Protein AF-A0AAW0LD97-F1 (afdb_monomer_lite)

Secondary structure (DSSP, 8-state):
--TTTTSTT-TTTTTS-HHHHHHHHHHHGGGTTTTTTGGGHHHHHHHHHHHHHHHHHHH--PPPPPPP----

Sequence (72 aa):
MFSNRNSLEAHAKGFWDYHSFISAAAHYQPHGFGITYINQSFFGAKEVAAFLAHVGTKTSFQTPPPPPMKKA

Organism: Quercus suber (NCBI:txid58331)

Structure (mmCIF, N/CA/C/O backbone):
data_AF-A0AAW0LD97-F1
#
_entry.id   AF-A0AAW0LD97-F1
#
loop_
_atom_site.group_PDB
_atom_site.id
_atom_site.type_symbol
_atom_site.label_atom_id
_atom_site.label_alt_id
_atom_site.label_comp_id
_atom_site.label_asym_id
_atom_site.label_entity_id
_atom_site.label_seq_id
_atom_site.pdbx_PDB_ins_code
_atom_site.Cartn_x
_atom_site.Cartn_y
_atom_site.Cartn_z
_atom_site.occupancy
_atom_site.B_iso_or_equiv
_atom_site.auth_seq_id
_atom_site.auth_comp_id
_atom_site.auth_asym_id
_atom_site.auth_atom_id
_atom_site.pdbx_PDB_model_num
ATOM 1 N N . MET A 1 1 ? 2.367 2.412 10.883 1.00 65.12 1 MET A N 1
ATOM 2 C CA . MET A 1 1 ? 1.473 3.188 9.993 1.00 65.12 1 MET A CA 1
ATOM 3 C C . MET A 1 1 ? -0.014 2.999 10.297 1.00 65.12 1 MET A C 1
ATOM 5 O O . MET A 1 1 ? -0.731 3.974 10.168 1.00 65.12 1 MET A O 1
ATOM 9 N N . PHE A 1 2 ? -0.489 1.836 10.764 1.00 70.06 2 PHE A N 1
ATOM 10 C CA . PHE A 1 2 ? -1.918 1.629 11.063 1.00 70.06 2 PHE A CA 1
ATOM 11 C C . PHE A 1 2 ? -2.154 0.993 12.441 1.00 70.06 2 PHE A C 1
ATOM 13 O O . PHE A 1 2 ? -2.625 -0.136 12.539 1.00 70.06 2 PHE A O 1
ATOM 20 N N . SER A 1 3 ? -1.801 1.695 13.517 1.00 74.75 3 SER A N 1
ATOM 21 C CA . SER A 1 3 ? -1.835 1.124 14.875 1.00 74.75 3 SER A CA 1
ATOM 22 C C . SER A 1 3 ? -3.253 0.811 15.375 1.00 74.75 3 SER A C 1
ATOM 24 O O . SER A 1 3 ? -3.429 -0.123 16.147 1.00 74.75 3 SER A O 1
ATOM 26 N N . ASN A 1 4 ? -4.270 1.519 14.865 1.00 74.31 4 ASN A N 1
ATOM 27 C CA . ASN A 1 4 ? -5.668 1.373 15.292 1.00 74.31 4 ASN A CA 1
ATOM 28 C C . ASN A 1 4 ? -6.559 0.636 14.274 1.00 74.31 4 ASN A C 1
ATOM 30 O O . ASN A 1 4 ? -7.766 0.565 14.464 1.00 74.31 4 ASN A O 1
ATOM 34 N N . ARG A 1 5 ? -6.001 0.047 13.200 1.00 70.12 5 ARG A N 1
ATOM 35 C CA . ARG A 1 5 ? -6.809 -0.628 12.152 1.00 70.12 5 ARG A CA 1
ATOM 36 C C . ARG A 1 5 ? -7.653 -1.802 12.653 1.00 70.12 5 ARG A C 1
ATOM 38 O O . ARG A 1 5 ? -8.597 -2.199 11.984 1.00 70.12 5 ARG A O 1
ATOM 45 N N . ASN A 1 6 ? -7.278 -2.366 13.800 1.00 72.69 6 ASN A N 1
ATOM 46 C CA . ASN A 1 6 ? -7.939 -3.508 14.423 1.00 72.69 6 ASN A CA 1
ATOM 47 C C . ASN A 1 6 ? -8.577 -3.155 15.778 1.00 72.69 6 ASN A C 1
ATOM 49 O O . ASN A 1 6 ? -8.915 -4.068 16.537 1.00 72.69 6 ASN A O 1
ATOM 53 N N . SER A 1 7 ? -8.709 -1.863 16.109 1.00 77.81 7 SER A N 1
ATOM 54 C CA . SER A 1 7 ? -9.408 -1.453 17.328 1.00 77.81 7 SER A CA 1
ATOM 55 C C . SER A 1 7 ? -10.891 -1.842 17.244 1.00 77.81 7 SER A C 1
ATOM 57 O O . SER A 1 7 ? -11.408 -2.144 16.166 1.00 77.81 7 SER A O 1
ATOM 59 N N . LEU A 1 8 ? -11.574 -1.915 18.388 1.00 72.75 8 LEU A N 1
ATOM 60 C CA . LEU A 1 8 ? -12.999 -2.279 18.439 1.00 72.75 8 LEU A CA 1
ATOM 61 C C . LEU A 1 8 ? -13.882 -1.270 17.696 1.00 72.75 8 LEU A C 1
ATOM 63 O O . LEU A 1 8 ? -14.931 -1.630 17.177 1.00 72.75 8 LEU A O 1
ATOM 67 N N . GLU A 1 9 ? -13.419 -0.032 17.614 1.00 74.19 9 GLU A N 1
ATOM 68 C CA . GLU A 1 9 ? -14.075 1.097 16.968 1.00 74.19 9 GLU A CA 1
ATOM 69 C C . GLU A 1 9 ? -13.879 1.087 15.442 1.00 74.19 9 GLU A C 1
ATOM 71 O O . GLU A 1 9 ? -14.532 1.846 14.729 1.00 74.19 9 GLU A O 1
ATOM 76 N N . ALA A 1 10 ? -12.994 0.232 14.915 1.00 74.31 10 ALA A N 1
ATOM 77 C CA . ALA A 1 10 ? -12.740 0.143 13.487 1.00 74.31 10 ALA A CA 1
ATOM 78 C C . ALA A 1 10 ? -13.823 -0.684 12.774 1.00 74.31 10 ALA A C 1
ATOM 80 O O . ALA A 1 10 ? -13.956 -1.885 13.010 1.00 74.31 10 ALA A O 1
ATOM 81 N N . HIS A 1 11 ? -14.534 -0.085 11.810 1.00 73.25 11 HIS A N 1
ATOM 82 C CA . HIS A 1 11 ? -15.558 -0.805 11.026 1.00 73.25 11 HIS A CA 1
ATOM 83 C C . HIS A 1 11 ? -14.988 -1.948 10.165 1.00 73.25 11 HIS A C 1
ATOM 85 O O . HIS A 1 11 ? -15.737 -2.820 9.740 1.00 73.25 11 HIS A O 1
ATOM 91 N N . ALA A 1 12 ? -13.679 -1.954 9.892 1.00 78.25 12 ALA A N 1
ATOM 92 C CA . ALA A 1 12 ? -13.001 -2.947 9.054 1.00 78.25 12 ALA A CA 1
ATOM 93 C C . ALA A 1 12 ? -11.927 -3.729 9.836 1.00 78.25 12 ALA A C 1
ATOM 95 O O . ALA A 1 12 ? -10.822 -3.970 9.339 1.00 78.25 12 ALA A O 1
ATOM 96 N N . LYS A 1 13 ? -12.228 -4.095 11.089 1.00 74.06 13 LYS A N 1
ATOM 97 C CA . LYS A 1 13 ? -11.325 -4.878 11.942 1.00 74.06 13 LYS A CA 1
ATOM 98 C C . LYS A 1 13 ? -10.936 -6.196 11.261 1.00 74.06 13 LYS A C 1
ATOM 100 O O . LYS A 1 13 ? -11.793 -6.952 10.820 1.00 74.06 13 LYS A O 1
ATOM 105 N N . GLY A 1 14 ? -9.635 -6.475 11.183 1.00 76.62 14 GLY A N 1
ATOM 106 C CA . GLY A 1 14 ? -9.095 -7.692 10.566 1.00 76.62 14 GLY A CA 1
ATOM 107 C C . GLY A 1 14 ? -9.047 -7.682 9.034 1.00 76.62 14 GLY A C 1
ATOM 108 O O . GLY A 1 14 ? -8.446 -8.580 8.457 1.00 76.62 14 GLY A O 1
ATOM 109 N N . PHE A 1 15 ? -9.613 -6.669 8.369 1.00 80.31 15 PHE A N 1
ATOM 110 C CA . PHE A 1 15 ? -9.602 -6.567 6.905 1.00 80.31 15 PHE A CA 1
ATOM 111 C C . PHE A 1 15 ? -8.228 -6.146 6.360 1.00 80.31 15 PHE A C 1
ATOM 113 O O . PHE A 1 15 ? -7.742 -6.677 5.363 1.00 80.31 15 PHE A O 1
ATOM 120 N N . TRP A 1 16 ? -7.576 -5.196 7.035 1.00 80.38 16 TRP A N 1
ATOM 121 C CA . TRP A 1 16 ? -6.287 -4.638 6.624 1.00 80.38 16 TRP A CA 1
ATOM 122 C C . TRP A 1 16 ? -5.111 -5.498 7.106 1.00 80.38 16 TRP A C 1
ATOM 124 O O . TRP A 1 16 ? -4.392 -5.120 8.036 1.00 80.38 16 TRP A O 1
ATOM 134 N N . ASP A 1 17 ? -4.914 -6.650 6.468 1.00 86.12 17 ASP A N 1
ATOM 135 C CA . ASP A 1 17 ? -3.807 -7.572 6.738 1.00 86.12 17 ASP A CA 1
ATOM 136 C C . ASP A 1 17 ? -2.557 -7.303 5.869 1.00 86.12 17 ASP A C 1
ATOM 138 O O . ASP A 1 17 ? -2.642 -6.834 4.732 1.00 86.12 17 ASP A O 1
ATOM 142 N N . TYR A 1 18 ? -1.373 -7.589 6.420 1.00 86.44 18 TYR A N 1
ATOM 143 C CA . TYR A 1 18 ? -0.100 -7.389 5.724 1.00 86.44 18 TYR A CA 1
ATOM 144 C C . TYR A 1 18 ? 0.098 -8.376 4.567 1.00 86.44 18 TYR A C 1
ATOM 146 O O . TYR A 1 18 ? 0.519 -7.962 3.489 1.00 86.44 18 TYR A O 1
ATOM 154 N N . HIS A 1 19 ? -0.228 -9.656 4.756 1.00 91.25 19 HIS A N 1
ATOM 155 C CA . HIS A 1 19 ? -0.076 -10.671 3.715 1.00 91.25 19 HIS A CA 1
ATOM 156 C C . HIS A 1 19 ? -1.011 -10.390 2.534 1.00 91.25 19 HIS A C 1
ATOM 158 O O . HIS A 1 19 ? -0.591 -10.471 1.377 1.00 91.25 19 HIS A O 1
ATOM 164 N N . SER A 1 20 ? -2.248 -9.969 2.816 1.00 90.19 20 SER A N 1
ATOM 165 C CA . SER A 1 20 ? -3.192 -9.510 1.788 1.00 90.19 20 SER A CA 1
ATOM 166 C C . SER A 1 20 ? -2.647 -8.318 0.996 1.00 90.19 20 SER A C 1
ATOM 168 O O . SER A 1 20 ? -2.735 -8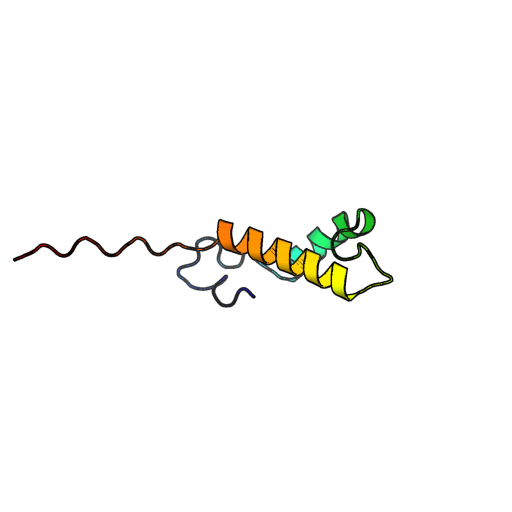.304 -0.231 1.00 90.19 20 SER A O 1
ATOM 170 N N . PHE A 1 21 ? -2.025 -7.343 1.671 1.00 90.38 21 PHE A N 1
ATOM 171 C CA . PHE A 1 21 ? -1.395 -6.202 1.002 1.00 90.38 21 PHE A CA 1
ATOM 172 C C . PHE A 1 21 ? -0.227 -6.625 0.101 1.00 90.38 21 PHE A C 1
ATOM 174 O O . PHE A 1 21 ? -0.170 -6.194 -1.047 1.00 90.38 21 PHE A O 1
ATOM 181 N N . ILE A 1 22 ? 0.677 -7.486 0.580 1.00 92.25 22 ILE A N 1
ATOM 182 C CA . ILE A 1 22 ? 1.816 -7.965 -0.220 1.00 92.25 22 ILE A CA 1
ATOM 183 C C . ILE A 1 22 ? 1.348 -8.788 -1.422 1.00 92.25 22 ILE A C 1
ATOM 185 O O . ILE A 1 22 ? 1.849 -8.586 -2.525 1.00 92.25 22 ILE A O 1
ATOM 189 N N . SER A 1 23 ? 0.349 -9.654 -1.235 1.00 94.19 23 SER A N 1
ATOM 190 C CA . SER A 1 23 ? -0.230 -10.452 -2.322 1.00 94.19 23 SER A CA 1
ATOM 191 C C . SER A 1 23 ? -0.817 -9.555 -3.416 1.00 94.19 23 SER A C 1
ATOM 193 O O . SER A 1 23 ? -0.535 -9.746 -4.595 1.00 94.19 23 SER A O 1
ATOM 195 N N . ALA A 1 24 ? -1.571 -8.519 -3.032 1.00 91.56 24 ALA A N 1
ATOM 196 C CA . ALA A 1 24 ? -2.107 -7.544 -3.977 1.00 91.56 24 ALA A CA 1
ATOM 197 C C . ALA A 1 24 ? -0.998 -6.716 -4.651 1.00 91.56 24 ALA A C 1
ATOM 199 O O . ALA A 1 24 ? -1.020 -6.536 -5.866 1.00 91.56 24 ALA A O 1
ATOM 200 N N . ALA A 1 25 ? -0.007 -6.246 -3.887 1.00 91.56 25 ALA A N 1
ATOM 201 C CA . ALA A 1 25 ? 1.116 -5.470 -4.406 1.00 91.56 25 ALA A CA 1
ATOM 202 C C . ALA A 1 25 ? 1.923 -6.258 -5.448 1.00 91.56 25 ALA A C 1
ATOM 204 O O . ALA A 1 25 ? 2.281 -5.694 -6.480 1.00 91.56 25 ALA A O 1
ATOM 205 N N . ALA A 1 26 ? 2.142 -7.559 -5.232 1.00 92.44 26 ALA A N 1
ATOM 206 C CA . ALA A 1 26 ? 2.885 -8.426 -6.145 1.00 92.44 26 ALA A CA 1
ATOM 207 C C . ALA A 1 26 ? 2.285 -8.472 -7.561 1.00 92.44 26 ALA A C 1
ATOM 209 O O . ALA A 1 26 ? 3.028 -8.521 -8.539 1.00 92.44 26 ALA A O 1
ATOM 210 N N . HIS A 1 27 ? 0.960 -8.368 -7.700 1.00 95.31 27 HIS A N 1
ATOM 211 C CA . HIS A 1 27 ? 0.311 -8.284 -9.014 1.00 95.31 27 HIS A CA 1
ATOM 212 C C . HIS A 1 27 ? 0.639 -6.984 -9.771 1.00 95.31 27 HIS A C 1
ATOM 214 O O . HIS A 1 27 ? 0.668 -6.969 -11.003 1.00 95.31 27 HIS A O 1
ATOM 220 N N . TYR A 1 28 ? 0.918 -5.894 -9.051 1.00 91.38 28 TYR A N 1
ATOM 221 C CA . TYR A 1 28 ? 1.204 -4.577 -9.628 1.00 91.38 28 TYR A CA 1
ATOM 222 C C . TYR A 1 28 ? 2.692 -4.214 -9.630 1.00 91.38 28 TYR A C 1
ATOM 224 O O . TYR A 1 28 ? 3.078 -3.262 -10.306 1.00 91.38 28 TYR A O 1
ATOM 232 N N . GLN A 1 29 ? 3.548 -4.994 -8.966 1.00 89.31 29 GLN A N 1
ATOM 233 C CA . GLN A 1 29 ? 5.000 -4.833 -9.047 1.00 89.31 29 GLN A CA 1
ATOM 234 C C . GLN A 1 29 ? 5.529 -4.880 -10.493 1.00 89.31 29 GLN A C 1
ATOM 236 O O . GLN A 1 29 ? 6.274 -3.970 -10.843 1.00 89.31 29 GLN A O 1
ATOM 241 N N . PRO A 1 30 ? 5.119 -5.812 -11.385 1.00 89.25 30 PRO A N 1
ATOM 242 C CA . PRO A 1 30 ? 5.549 -5.799 -12.792 1.00 89.25 30 PRO A CA 1
ATOM 243 C C . PRO A 1 30 ? 5.174 -4.516 -13.546 1.00 89.25 30 PRO A C 1
ATOM 245 O O . PRO A 1 30 ? 5.793 -4.185 -14.553 1.00 89.25 30 PRO A O 1
ATOM 248 N N . HIS A 1 31 ? 4.174 -3.790 -13.044 1.00 88.69 31 HIS A N 1
ATOM 249 C CA . HIS A 1 31 ? 3.696 -2.519 -13.584 1.00 88.69 31 HIS A CA 1
ATOM 250 C C . HIS A 1 31 ? 4.359 -1.299 -12.913 1.00 88.69 31 HIS A C 1
ATOM 252 O O . HIS A 1 31 ? 4.040 -0.167 -13.263 1.00 88.69 31 HIS A O 1
ATOM 258 N N . GLY A 1 32 ? 5.272 -1.515 -11.958 1.00 87.00 32 GLY A N 1
ATOM 259 C CA . GLY A 1 32 ? 6.058 -0.476 -11.292 1.00 87.00 32 GLY A CA 1
ATOM 260 C C . GLY A 1 32 ? 5.697 -0.219 -9.828 1.00 87.00 32 GLY A C 1
ATOM 261 O O . GLY A 1 32 ? 6.456 0.464 -9.142 1.00 87.00 32 GLY A O 1
ATOM 262 N N . PHE A 1 33 ? 4.606 -0.777 -9.298 1.00 89.50 33 PHE A N 1
ATOM 263 C CA . PHE A 1 33 ? 4.165 -0.441 -7.940 1.00 89.50 33 PHE A CA 1
ATOM 264 C C . PHE A 1 33 ? 5.228 -0.781 -6.884 1.00 89.50 33 PHE A C 1
ATOM 266 O O . PHE A 1 33 ? 5.588 -1.946 -6.700 1.00 89.50 33 PHE A O 1
ATOM 273 N N . GLY A 1 34 ? 5.748 0.239 -6.198 1.00 83.50 34 GLY A N 1
ATOM 274 C CA . GLY A 1 34 ? 6.753 0.100 -5.140 1.00 83.50 34 GLY A CA 1
ATOM 275 C C . GLY A 1 34 ? 8.152 -0.306 -5.618 1.00 83.50 34 GLY A C 1
ATOM 276 O O . GLY A 1 34 ? 9.054 -0.441 -4.791 1.00 83.50 34 GLY A O 1
ATOM 277 N N . ILE A 1 35 ? 8.354 -0.482 -6.929 1.00 81.94 35 ILE A N 1
ATOM 278 C CA . ILE A 1 35 ? 9.654 -0.805 -7.544 1.00 81.94 35 ILE A CA 1
ATOM 279 C C . ILE A 1 35 ? 10.071 0.197 -8.628 1.00 81.94 35 ILE A C 1
ATOM 281 O O . ILE A 1 35 ? 11.160 0.072 -9.197 1.00 81.94 35 ILE A O 1
ATOM 285 N N . THR A 1 36 ? 9.223 1.187 -8.933 1.00 71.50 36 THR A N 1
ATOM 286 C CA . THR A 1 36 ? 9.565 2.254 -9.875 1.00 71.50 36 THR A CA 1
ATOM 287 C C . THR A 1 36 ? 10.829 2.951 -9.374 1.00 71.50 36 THR A C 1
ATOM 289 O O . THR A 1 36 ? 10.955 3.267 -8.190 1.00 71.50 36 THR A O 1
ATOM 292 N N . TYR A 1 37 ? 11.781 3.175 -10.283 1.00 64.00 37 TYR A N 1
ATOM 293 C CA . TYR A 1 37 ? 13.109 3.715 -9.976 1.00 64.00 37 TYR A CA 1
ATOM 294 C C . TYR A 1 37 ? 13.983 2.775 -9.125 1.00 64.00 37 TYR A C 1
ATOM 296 O O . TYR A 1 37 ? 14.628 3.227 -8.186 1.00 64.00 37 TYR A O 1
ATOM 304 N N . ILE A 1 38 ? 14.068 1.482 -9.470 1.00 60.41 38 ILE A N 1
ATOM 305 C CA . ILE A 1 38 ? 14.867 0.459 -8.753 1.00 60.41 38 ILE A CA 1
ATOM 306 C C . ILE A 1 38 ? 16.340 0.861 -8.498 1.00 60.41 38 ILE A C 1
ATOM 308 O O . ILE A 1 38 ? 16.918 0.483 -7.483 1.00 60.41 38 ILE A O 1
ATOM 312 N N . ASN A 1 39 ? 16.922 1.708 -9.359 1.00 62.12 39 ASN A N 1
ATOM 313 C CA . ASN A 1 39 ? 18.268 2.282 -9.187 1.00 62.12 39 ASN A CA 1
ATOM 314 C C . ASN A 1 39 ? 18.338 3.400 -8.120 1.00 62.12 39 ASN A C 1
ATOM 316 O O . ASN A 1 39 ? 19.408 3.939 -7.849 1.00 62.12 39 ASN A O 1
ATOM 320 N N . GLN A 1 40 ? 17.204 3.768 -7.521 1.00 61.09 40 GLN A N 1
ATOM 321 C CA . GLN A 1 40 ? 17.035 4.761 -6.462 1.00 61.09 40 GLN A CA 1
ATOM 322 C C . GLN A 1 40 ? 15.965 4.282 -5.462 1.00 61.09 40 GLN A C 1
ATOM 324 O O . GLN A 1 40 ? 14.898 4.881 -5.339 1.00 61.09 40 GLN A O 1
ATOM 329 N N . SER A 1 41 ? 16.275 3.211 -4.718 1.00 62.88 41 SER A N 1
ATOM 330 C CA . SER A 1 41 ? 15.429 2.551 -3.694 1.00 62.88 41 SER A CA 1
ATOM 331 C C . SER A 1 41 ? 14.594 3.500 -2.803 1.00 62.88 41 SER A C 1
ATOM 333 O O . SER A 1 41 ? 13.453 3.206 -2.444 1.00 62.88 41 SER A O 1
ATOM 335 N N . PHE A 1 42 ? 15.102 4.704 -2.521 1.00 67.19 42 PHE A N 1
ATOM 336 C CA . PHE A 1 42 ? 14.386 5.761 -1.800 1.00 67.19 42 PHE A CA 1
ATOM 337 C C . PHE A 1 42 ? 13.050 6.198 -2.444 1.00 67.19 42 PHE A C 1
ATOM 339 O O . PHE A 1 42 ? 12.138 6.621 -1.733 1.00 67.19 42 PHE A O 1
ATOM 346 N N . PHE A 1 43 ? 12.897 6.121 -3.769 1.00 74.56 43 PHE A N 1
ATOM 347 C CA . PHE A 1 43 ? 11.675 6.547 -4.462 1.00 74.56 43 PHE A CA 1
ATOM 348 C C . PHE A 1 43 ? 10.551 5.506 -4.413 1.00 74.56 43 PHE A C 1
ATOM 350 O O . PHE A 1 43 ? 9.405 5.902 -4.202 1.00 74.56 43 PHE A O 1
ATOM 357 N N . GLY A 1 44 ? 10.864 4.207 -4.470 1.00 80.44 44 GLY A N 1
ATOM 358 C CA . GLY A 1 44 ? 9.865 3.144 -4.285 1.00 80.44 44 GLY A CA 1
ATOM 359 C C . GLY A 1 44 ? 9.236 3.175 -2.886 1.00 80.44 44 GLY A C 1
ATOM 360 O O . GLY A 1 44 ? 8.018 3.095 -2.735 1.00 80.44 44 GLY A O 1
ATOM 361 N N . ALA A 1 45 ? 10.041 3.424 -1.845 1.00 85.56 45 ALA A N 1
ATOM 362 C CA . ALA A 1 45 ? 9.526 3.592 -0.483 1.00 85.56 45 ALA A CA 1
ATOM 363 C C . ALA A 1 45 ? 8.607 4.823 -0.340 1.00 85.56 45 ALA A C 1
ATOM 365 O O . ALA A 1 45 ? 7.607 4.771 0.380 1.00 85.56 45 ALA A O 1
ATOM 366 N N . LYS A 1 46 ? 8.915 5.925 -1.042 1.00 86.50 46 LYS A N 1
ATOM 367 C CA . LYS A 1 46 ? 8.070 7.131 -1.060 1.00 86.50 46 LYS A CA 1
ATOM 368 C C . LYS A 1 46 ? 6.729 6.889 -1.749 1.00 86.50 46 LYS A C 1
ATOM 370 O O . LYS A 1 46 ? 5.717 7.371 -1.247 1.00 86.50 46 LYS A O 1
ATOM 375 N N . GLU A 1 47 ? 6.709 6.134 -2.846 1.00 88.19 47 GLU A N 1
ATOM 376 C CA . GLU A 1 47 ? 5.472 5.736 -3.529 1.00 88.19 47 GLU A CA 1
ATOM 377 C C . GLU A 1 47 ? 4.548 4.960 -2.579 1.00 88.19 47 GLU A C 1
ATOM 379 O O . GLU A 1 47 ? 3.395 5.347 -2.375 1.00 88.19 47 GLU A O 1
ATOM 384 N N . VAL A 1 48 ? 5.080 3.925 -1.918 1.00 88.88 48 VAL A N 1
ATOM 385 C CA . VAL A 1 48 ? 4.319 3.115 -0.955 1.00 88.88 48 VAL A CA 1
ATOM 386 C C . VAL A 1 48 ? 3.829 3.971 0.215 1.00 88.88 48 VAL A C 1
ATOM 388 O O . VAL A 1 48 ? 2.670 3.864 0.613 1.00 88.88 48 VAL A O 1
ATOM 391 N N . ALA A 1 49 ? 4.666 4.866 0.746 1.00 89.19 49 ALA A N 1
ATOM 392 C CA . ALA A 1 49 ? 4.270 5.762 1.829 1.00 89.19 49 ALA A CA 1
ATOM 393 C C . ALA A 1 49 ? 3.135 6.716 1.417 1.00 89.19 49 ALA A C 1
ATOM 395 O O . ALA A 1 49 ? 2.176 6.882 2.172 1.00 89.19 49 ALA A O 1
ATOM 396 N N . ALA A 1 50 ? 3.213 7.311 0.223 1.00 90.31 50 ALA A N 1
ATOM 397 C CA . ALA A 1 50 ? 2.182 8.205 -0.299 1.00 90.31 50 ALA A CA 1
ATOM 398 C C . ALA A 1 50 ? 0.858 7.464 -0.539 1.00 90.31 50 ALA A C 1
ATOM 400 O O . ALA A 1 50 ? -0.203 7.951 -0.141 1.00 90.31 50 ALA A O 1
ATOM 401 N N . PHE A 1 51 ? 0.921 6.261 -1.117 1.00 91.06 51 PHE A N 1
ATOM 402 C CA . PHE A 1 51 ? -0.242 5.398 -1.308 1.00 91.06 51 PHE A CA 1
ATOM 403 C C . PHE A 1 51 ? -0.915 5.058 0.026 1.00 91.06 51 PHE A C 1
ATOM 405 O O . PHE A 1 51 ? -2.115 5.280 0.192 1.00 91.06 51 PHE A O 1
ATOM 412 N N . LEU A 1 52 ? -0.148 4.573 1.007 1.00 90.38 52 LEU A N 1
ATOM 413 C CA . LEU A 1 52 ? -0.689 4.185 2.310 1.00 90.38 52 LEU A CA 1
ATOM 414 C C . LEU A 1 52 ? -1.247 5.383 3.087 1.00 90.38 52 LEU A C 1
ATOM 416 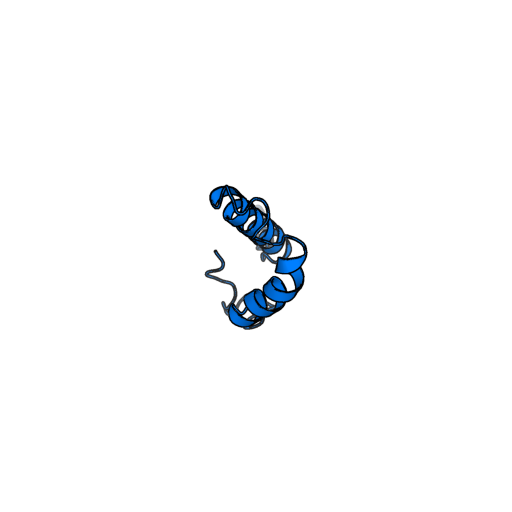O O . LEU A 1 52 ? -2.289 5.251 3.725 1.00 90.38 52 LEU A O 1
ATOM 420 N N . ALA A 1 53 ? -0.608 6.553 3.010 1.00 88.81 53 ALA A N 1
ATOM 421 C CA . ALA A 1 53 ? -1.137 7.776 3.608 1.00 88.81 53 ALA A CA 1
ATOM 422 C C . ALA A 1 53 ? -2.476 8.180 2.971 1.00 88.81 53 ALA A C 1
ATOM 424 O O . ALA A 1 53 ? -3.429 8.487 3.684 1.00 88.81 53 ALA A O 1
ATOM 425 N N . HIS A 1 54 ? -2.577 8.125 1.641 1.00 90.00 54 HIS A N 1
ATOM 426 C CA . HIS A 1 54 ? -3.802 8.454 0.916 1.00 90.00 54 HIS A CA 1
ATOM 427 C C . HIS A 1 54 ? -4.955 7.482 1.203 1.00 90.00 54 HIS A C 1
ATOM 429 O O . HIS A 1 54 ? -6.092 7.901 1.411 1.00 90.00 54 HIS A O 1
ATOM 435 N N . VAL A 1 55 ? -4.678 6.178 1.224 1.00 88.94 55 VAL A N 1
ATOM 436 C CA . VAL A 1 55 ? -5.679 5.173 1.607 1.00 88.94 55 VAL A CA 1
ATOM 437 C C . VAL A 1 55 ? -6.100 5.393 3.058 1.00 88.94 55 VAL A C 1
ATOM 439 O O . VAL A 1 55 ? -7.293 5.437 3.348 1.00 88.94 55 VAL A O 1
ATOM 442 N N . GLY A 1 56 ? -5.131 5.626 3.947 1.00 84.38 56 GLY A N 1
ATOM 443 C CA . GLY A 1 56 ? -5.370 5.866 5.363 1.00 84.38 56 GLY A CA 1
ATOM 444 C C . GLY A 1 56 ? -6.292 7.050 5.640 1.00 84.38 56 GLY A C 1
ATOM 445 O O . GLY A 1 56 ? -7.163 6.924 6.495 1.00 84.38 56 GLY A O 1
ATOM 446 N N . THR A 1 57 ? -6.178 8.165 4.908 1.00 84.44 57 THR A N 1
ATOM 447 C CA . THR A 1 57 ? -7.101 9.303 5.079 1.00 84.44 57 THR A CA 1
ATOM 448 C C . THR A 1 57 ? -8.528 8.967 4.655 1.00 84.44 57 THR A C 1
ATOM 450 O O . THR A 1 57 ? -9.467 9.399 5.318 1.00 84.44 57 THR A O 1
ATOM 453 N N . LYS A 1 58 ? -8.711 8.162 3.602 1.00 83.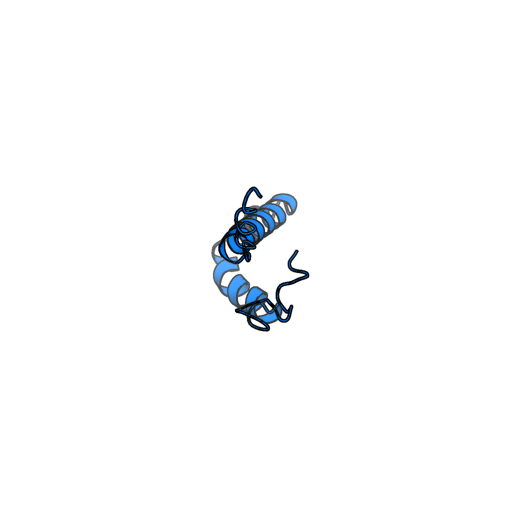06 58 LYS A N 1
ATOM 454 C CA . LYS A 1 58 ? -10.040 7.729 3.134 1.00 83.06 58 LYS A CA 1
ATOM 455 C C . LYS A 1 58 ? -10.699 6.687 4.032 1.00 83.06 58 LYS A C 1
ATOM 457 O O . LYS A 1 58 ? -11.919 6.578 4.032 1.00 83.06 58 LYS A O 1
ATOM 462 N N . THR A 1 59 ? -9.909 5.918 4.775 1.00 79.06 59 THR A N 1
ATOM 463 C CA . THR A 1 59 ? -10.401 4.863 5.674 1.00 79.06 59 THR A CA 1
ATOM 464 C C . THR A 1 59 ? -10.348 5.261 7.147 1.00 79.06 59 THR A C 1
ATOM 466 O O . THR A 1 59 ? -10.648 4.441 8.012 1.00 79.06 59 THR A O 1
ATOM 469 N N . SER A 1 60 ? -9.910 6.484 7.453 1.00 74.06 60 SER A N 1
ATOM 470 C CA . SER A 1 60 ? -9.839 6.982 8.823 1.00 74.06 60 SER A CA 1
ATOM 471 C C . SER A 1 60 ? -11.239 7.257 9.354 1.00 74.06 60 SER A C 1
ATOM 473 O O . SER A 1 60 ? -12.059 7.884 8.686 1.00 74.06 60 SER A O 1
ATOM 475 N N . PHE A 1 61 ? -11.483 6.877 10.605 1.00 64.25 61 PHE A N 1
ATOM 476 C CA . PHE A 1 61 ? -12.614 7.402 11.357 1.00 64.25 61 PHE A CA 1
ATOM 477 C C . PHE A 1 61 ? -12.351 8.873 11.663 1.00 64.25 61 PHE A C 1
ATOM 479 O O . PHE A 1 61 ? -11.413 9.198 12.391 1.00 64.25 61 PHE A O 1
ATOM 486 N N . GLN A 1 62 ? -13.158 9.774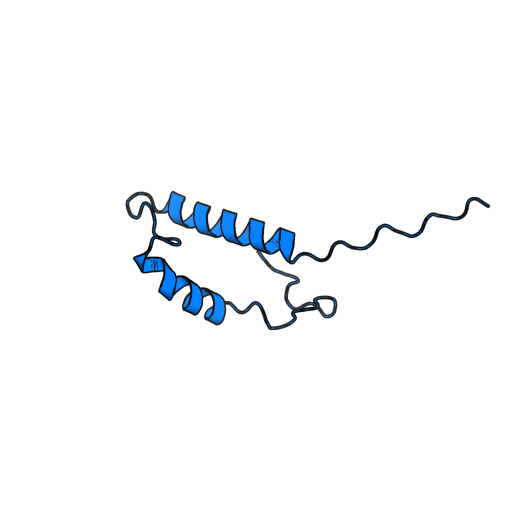 11.106 1.00 59.03 62 GLN A N 1
ATOM 487 C CA . GLN A 1 62 ? -13.337 11.085 11.716 1.00 59.03 62 GLN A CA 1
ATOM 488 C C . GLN A 1 62 ? -14.242 10.879 12.927 1.00 59.03 62 GLN A C 1
ATOM 490 O O . GLN A 1 62 ? -15.385 10.446 12.785 1.00 59.03 62 GLN A O 1
ATOM 495 N N . THR A 1 63 ? -13.738 11.173 14.124 1.00 59.12 63 THR A N 1
ATOM 496 C CA . THR A 1 63 ? -14.617 11.373 15.276 1.00 59.12 63 THR A CA 1
ATOM 497 C C . THR A 1 63 ? -15.633 12.455 14.900 1.00 59.12 63 THR A C 1
ATOM 499 O O . THR A 1 63 ? -15.203 13.524 14.450 1.00 59.12 63 THR A O 1
ATOM 502 N N . PRO A 1 64 ? -16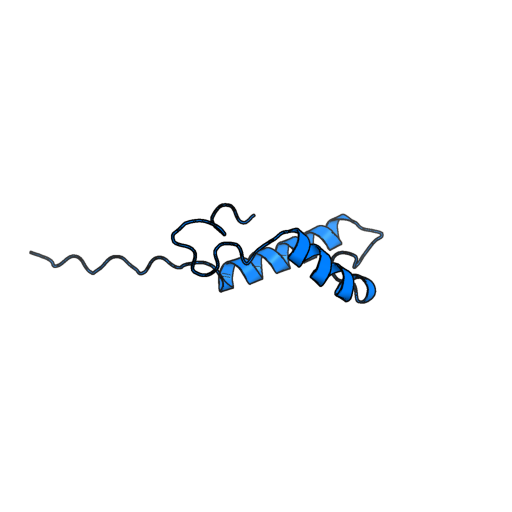.950 12.218 15.044 1.00 60.41 64 PRO A N 1
ATOM 503 C CA . PRO A 1 64 ? -17.928 13.272 14.822 1.00 60.41 64 PRO A CA 1
ATOM 504 C C . PRO A 1 64 ? -17.603 14.460 15.743 1.00 60.41 64 PRO A C 1
ATOM 506 O O . PRO A 1 64 ? -17.138 14.243 16.869 1.00 60.41 64 PRO A O 1
ATOM 509 N N . PRO A 1 65 ? -17.791 15.709 15.278 1.00 63.91 65 PRO A N 1
ATOM 510 C CA . PRO A 1 65 ? -17.551 16.878 16.111 1.00 63.91 65 PRO A CA 1
ATOM 511 C C . PRO A 1 65 ? -18.377 16.770 17.403 1.00 63.91 65 PRO A C 1
ATOM 513 O O . PRO A 1 65 ? -19.512 16.280 17.354 1.00 63.91 65 PRO A O 1
ATOM 516 N N . PRO A 1 66 ? -17.829 17.190 18.559 1.00 70.88 66 PRO A N 1
ATOM 517 C CA . PRO A 1 66 ? -18.555 17.130 19.819 1.00 70.88 66 PRO A CA 1
ATOM 518 C C . PRO A 1 66 ? -19.888 17.885 19.694 1.00 70.88 66 PRO A C 1
ATOM 520 O O . PRO A 1 66 ? -19.933 18.932 19.037 1.00 70.88 66 PRO A O 1
ATOM 523 N N . PRO A 1 67 ? -20.981 17.370 20.289 1.00 78.56 67 PRO A N 1
ATOM 524 C CA . PRO A 1 67 ? -22.279 18.024 20.215 1.00 78.56 67 PRO A CA 1
ATOM 525 C C . PRO A 1 67 ? -22.172 19.459 20.752 1.00 78.56 67 PRO A C 1
ATOM 527 O O . PRO A 1 67 ? -21.445 19.692 21.723 1.00 78.56 67 PRO A O 1
ATOM 530 N N . PRO A 1 68 ? -22.873 20.433 20.140 1.00 77.31 68 PRO A N 1
ATOM 531 C CA . PRO A 1 68 ? -22.807 21.819 20.576 1.00 77.31 68 PRO A CA 1
ATOM 532 C C . PRO A 1 68 ? -23.200 21.908 22.052 1.00 77.31 68 PRO A C 1
ATOM 534 O O . PRO A 1 68 ? -24.283 21.467 22.446 1.00 77.31 68 PRO A O 1
ATOM 537 N N . MET A 1 69 ? -22.308 22.466 22.875 1.00 74.31 69 MET A N 1
ATOM 538 C CA . MET A 1 69 ? -22.599 22.737 24.280 1.00 74.31 69 MET A CA 1
ATOM 539 C C . MET A 1 69 ? -23.793 23.691 24.332 1.00 74.31 69 MET A C 1
ATOM 541 O O . MET A 1 69 ? -23.714 24.821 23.843 1.00 74.31 69 MET A O 1
ATOM 545 N N . LYS A 1 70 ? -24.915 23.232 24.897 1.00 67.88 70 LYS A N 1
ATOM 546 C CA . LYS A 1 70 ? -26.062 24.101 25.168 1.00 67.88 70 LYS A CA 1
ATOM 547 C C . LYS A 1 70 ? -25.579 25.186 26.130 1.00 67.88 70 LYS A C 1
ATOM 549 O O . LYS A 1 70 ? -25.162 24.866 27.240 1.00 67.88 70 LYS A O 1
ATOM 554 N N . LYS A 1 71 ? -25.578 26.446 25.685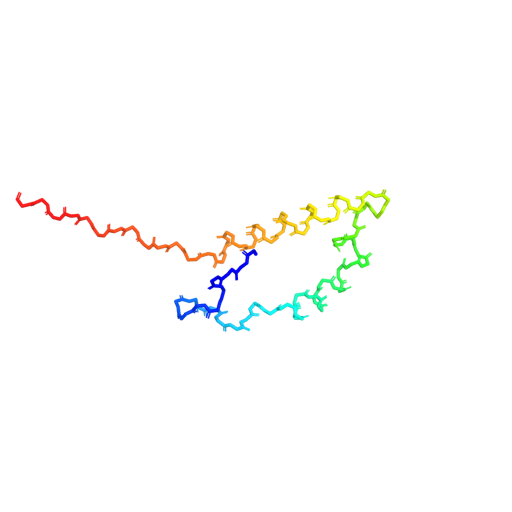 1.00 61.53 71 LYS A N 1
ATOM 555 C CA . LYS A 1 71 ? -25.379 27.586 26.584 1.00 61.53 71 LYS A CA 1
ATOM 556 C C . LYS A 1 71 ? -26.532 27.567 27.591 1.00 61.53 71 LYS A C 1
ATOM 558 O O . LYS A 1 71 ? -27.687 27.548 27.165 1.00 61.53 71 LYS A O 1
ATOM 563 N N . ALA A 1 72 ? -26.187 27.460 28.872 1.00 62.47 72 ALA A N 1
ATOM 564 C CA . ALA A 1 72 ? -27.101 27.668 29.990 1.00 62.47 72 ALA A CA 1
ATOM 565 C C . ALA A 1 72 ? -27.398 29.162 30.156 1.00 62.47 72 ALA A C 1
ATOM 567 O O . ALA A 1 72 ? -26.512 29.970 29.785 1.00 62.47 72 ALA A O 1
#

Radius of gyration: 17.59 Å; chains: 1; bounding box: 45×38×44 Å

InterPro domains:
  IPR000726 Glycoside hydrolase, family 19, catalytic [PF00182] (1-59)
  IPR023346 Lysozyme-like domain superfamily [SSF53955] (1-61)

pLDDT: mean 78.86, std 10.65, range [59.03, 95.31]

Foldseek 3Di:
DCPCCQPPPQPCHPVDDPVVVVVVQVVCVVVPQLCPPVVCNVVSVVSVVVVCVVVCVVRDDDDPPPDPDPDD